Protein AF-A5HVY7-F1 (afdb_monomer_lite)

Foldseek 3Di:
DDDDWDFDDDPRDTPDTHYAEDPVPDPPHDPRRYDDPPDDDDDCPPHDDDQADAAADDQPADPVVLVVSVVVRHQEYHFEYQHNDPCSVAGRAQFDLVSLLVVVVVCPPHNGHYAREHALQDLDLPRVLRNVVSRHQEHEAAVVSPQAPSSVVSSVVNCVVSVHYYHYDHNPVCPRHD

Organism: Paracoccidioides brasiliensis (NCBI:txid121759)

Secondary structure (DSSP, 8-state):
-----EEEEETTEEEEEE--B-TTTSTT--TT-B--TT------TT----PPEEEEEEE---TTHHHHHHHTTEEEEEEE-SSS-HHHHH-S---SHHHHHHHHHHHTTSSSEEEEEEE---SSHHHHHHHHHHT-SEEEEEGGG---HHHHHHHHHHHHHHT-EEEEE--TT-SS--

pLDDT: mean 98.32, std 1.27, range [85.25, 98.88]

Radius of gyration: 21.59 Å; chains: 1; bounding box: 50×30×62 Å

Sequence (178 aa):
GIYKADIGIKGGYIVAIGKAGNPDIMDGVHPKMVVGACTDVISGEGKIVTAGGIDTHVHFICPQQVNESLASGITTMFGGGTGPSTGTNATTCTPAPNQIKQMIQACDHFPMNFGITGKGNDSGPKGLREQCRAGAAGLKLHEDWGCTPATIDTCLDVCDEYDVQCLIHTDTLNESGF

InterPro domains:
  IPR006680 Amidohydrolase-related [PF01979] (48-176)
  IPR011059 Metal-dependent hydrolase, composite domain superfamily [SSF51338] (1-51)
  IPR011612 Urease alpha-subunit, N-terminal domain [PF00449] (1-42)
  IPR017951 Urease alpha subunit, C-terminal [PS51368] (52-178)
  IPR029754 Urease nickel binding site [PS01120] (50-63)
  IPR032466 Metal-dependent hydrolase [SSF51556] (52-178)
  IPR050069 Urease subunit [PTHR33569] (1-178)

Structure (mmCIF, N/CA/C/O backbone):
data_AF-A5HVY7-F1
#
_entry.id   AF-A5HVY7-F1
#
loop_
_atom_site.group_PDB
_atom_site.id
_atom_site.type_symbol
_atom_site.label_atom_id
_atom_site.label_alt_id
_atom_site.label_comp_id
_atom_site.label_asym_id
_atom_site.label_entity_id
_atom_site.label_seq_id
_atom_site.pdbx_PDB_ins_code
_atom_site.Cartn_x
_atom_site.Cartn_y
_atom_site.Cartn_z
_atom_site.occupancy
_atom_site.B_iso_or_equiv
_atom_site.auth_seq_id
_atom_site.auth_comp_id
_atom_site.auth_asym_id
_atom_site.auth_atom_id
_atom_site.pdbx_PDB_model_num
ATOM 1 N N . GLY A 1 1 ? -19.318 6.403 3.062 1.00 90.50 1 GLY A N 1
ATOM 2 C CA . GLY A 1 1 ? -20.410 7.263 3.568 1.00 90.50 1 GLY A CA 1
ATOM 3 C C . GLY A 1 1 ? -19.882 8.184 4.652 1.00 90.50 1 GLY A C 1
ATOM 4 O O . GLY A 1 1 ? -18.779 7.945 5.121 1.00 90.50 1 GLY A O 1
ATOM 5 N N . ILE A 1 2 ? -20.653 9.199 5.046 1.00 98.44 2 ILE A N 1
ATOM 6 C CA . ILE A 1 2 ? -20.338 10.124 6.151 1.00 98.44 2 ILE A CA 1
ATOM 7 C C . ILE A 1 2 ? -21.379 9.882 7.245 1.00 98.44 2 ILE A C 1
ATOM 9 O O . ILE A 1 2 ? -22.568 10.076 7.006 1.00 98.44 2 ILE A O 1
ATOM 13 N N . TYR A 1 3 ? -20.954 9.388 8.404 1.00 98.44 3 TYR A N 1
ATOM 14 C CA . TYR A 1 3 ? -21.852 8.993 9.491 1.00 98.44 3 TYR A CA 1
ATOM 15 C C . TYR A 1 3 ? -21.130 9.026 10.842 1.00 98.44 3 TYR A C 1
ATOM 17 O O . TYR A 1 3 ? -19.920 9.234 10.907 1.00 98.44 3 TYR A O 1
ATOM 25 N N . LYS A 1 4 ? -21.887 8.828 11.925 1.00 98.62 4 LYS A N 1
ATOM 26 C CA . LYS A 1 4 ? -21.381 8.771 13.300 1.00 98.62 4 LYS A CA 1
ATOM 27 C C . LYS A 1 4 ? -21.453 7.338 13.819 1.00 98.62 4 LYS A C 1
ATOM 29 O O . LYS A 1 4 ? -22.500 6.708 13.705 1.00 98.62 4 LYS A O 1
ATOM 34 N N . ALA A 1 5 ? -20.361 6.855 14.398 1.00 98.69 5 ALA A N 1
ATOM 35 C CA . ALA A 1 5 ? -20.270 5.549 15.038 1.00 98.69 5 ALA A CA 1
ATOM 36 C C . ALA A 1 5 ? -19.053 5.495 15.972 1.00 98.69 5 ALA A C 1
ATOM 38 O O . ALA A 1 5 ? -18.160 6.339 15.879 1.00 98.69 5 ALA A O 1
ATOM 39 N N . ASP A 1 6 ? -19.015 4.472 16.816 1.00 98.81 6 ASP A N 1
ATOM 40 C CA . ASP A 1 6 ? -17.810 3.996 17.488 1.00 98.81 6 ASP A CA 1
ATOM 41 C C . ASP A 1 6 ? -17.027 3.062 16.548 1.00 98.81 6 ASP A C 1
ATOM 43 O O . ASP A 1 6 ? -17.604 2.447 15.642 1.00 98.81 6 ASP A O 1
ATOM 47 N N . ILE A 1 7 ? -15.720 2.906 16.782 1.00 98.81 7 ILE A N 1
ATOM 48 C CA . ILE A 1 7 ? -14.838 2.018 16.006 1.00 98.81 7 ILE A CA 1
ATOM 49 C C . ILE A 1 7 ? -14.126 1.067 16.970 1.00 98.81 7 ILE A C 1
ATOM 51 O O . ILE A 1 7 ? -13.395 1.501 17.856 1.00 98.81 7 ILE A O 1
ATOM 55 N N . GLY A 1 8 ? -14.341 -0.238 16.803 1.00 98.62 8 GLY A N 1
ATOM 56 C CA . GLY A 1 8 ? -13.676 -1.270 17.597 1.00 98.62 8 GLY A CA 1
ATOM 57 C C . GLY A 1 8 ? -12.401 -1.756 16.916 1.00 98.62 8 GLY A C 1
ATOM 58 O O . GLY A 1 8 ? -12.456 -2.195 15.765 1.00 98.62 8 GLY A O 1
ATOM 59 N N . ILE A 1 9 ? -11.276 -1.740 17.634 1.00 98.75 9 ILE A N 1
ATOM 60 C CA . ILE A 1 9 ? -9.984 -2.258 17.162 1.00 98.75 9 ILE A CA 1
ATOM 61 C C . ILE A 1 9 ? -9.561 -3.443 18.034 1.00 98.75 9 ILE A C 1
ATOM 63 O O . ILE A 1 9 ? -9.591 -3.364 19.261 1.00 98.75 9 ILE A O 1
ATOM 67 N N . LYS A 1 10 ? -9.161 -4.555 17.410 1.00 98.56 10 LYS A N 1
ATOM 68 C CA . LYS A 1 10 ? -8.622 -5.731 18.108 1.00 98.56 10 LYS A CA 1
ATOM 69 C C . LYS A 1 10 ? -7.598 -6.441 17.230 1.00 98.56 10 LYS A C 1
ATOM 71 O O . LYS A 1 10 ? -7.827 -6.634 16.042 1.00 98.56 10 LYS A O 1
ATOM 76 N N . GLY A 1 11 ? -6.463 -6.825 17.817 1.00 97.50 11 GLY A N 1
ATOM 77 C CA . GLY A 1 11 ? -5.379 -7.494 17.086 1.00 97.50 11 GLY A CA 1
ATOM 78 C C . GLY A 1 11 ? -4.771 -6.650 15.959 1.00 97.50 11 GLY A C 1
ATOM 79 O O . GLY A 1 11 ? -4.281 -7.217 14.994 1.00 97.50 11 GLY A O 1
ATOM 80 N N . GLY A 1 12 ? -4.854 -5.317 16.051 1.00 97.25 12 GLY A N 1
ATOM 81 C CA . GLY A 1 12 ? -4.377 -4.392 15.014 1.00 97.25 12 GLY A CA 1
ATOM 82 C C . GLY A 1 12 ? -5.374 -4.100 13.886 1.00 97.25 12 GLY A C 1
ATOM 83 O O . GLY A 1 12 ? -5.062 -3.302 13.010 1.00 97.25 12 GLY A O 1
ATOM 84 N N . TYR A 1 13 ? -6.578 -4.683 13.909 1.00 98.56 13 TYR A N 1
ATOM 85 C CA . TYR A 1 13 ? -7.579 -4.521 12.848 1.00 98.56 13 TYR A CA 1
ATOM 86 C C . TYR A 1 13 ? -8.868 -3.876 13.352 1.00 98.56 13 TYR A C 1
ATOM 88 O O . TYR A 1 13 ? -9.264 -4.063 14.506 1.00 98.56 13 TYR A O 1
ATOM 96 N N . ILE A 1 14 ? -9.564 -3.176 12.455 1.00 98.62 14 ILE A N 1
ATOM 97 C CA . ILE A 1 14 ? -10.944 -2.727 12.670 1.00 98.62 14 ILE A CA 1
ATOM 98 C C . ILE A 1 14 ? -11.851 -3.962 12.651 1.00 98.62 14 ILE A C 1
ATOM 100 O O . ILE A 1 14 ? -11.975 -4.631 11.628 1.00 98.62 14 ILE A O 1
ATOM 104 N N . VAL A 1 15 ? -12.493 -4.274 13.777 1.00 98.56 15 VAL A N 1
ATOM 105 C CA . VAL A 1 15 ? -13.333 -5.480 13.915 1.00 98.56 15 VAL A CA 1
ATOM 106 C C . VAL A 1 15 ? -14.829 -5.210 13.818 1.00 98.56 15 VAL A C 1
ATOM 108 O O . VAL A 1 15 ? -15.597 -6.141 13.563 1.00 98.56 15 VAL A O 1
ATOM 111 N N . ALA A 1 16 ? -15.246 -3.966 14.051 1.00 98.56 16 ALA A N 1
ATOM 112 C CA . ALA A 1 16 ? -16.624 -3.513 13.915 1.00 98.56 16 ALA A CA 1
ATOM 113 C C . ALA A 1 16 ? -16.703 -1.979 13.944 1.00 98.56 16 ALA A C 1
ATOM 115 O O . ALA A 1 16 ? -15.871 -1.313 14.565 1.00 98.56 16 ALA A O 1
ATOM 116 N N . ILE A 1 17 ? -17.734 -1.442 13.295 1.00 98.69 17 ILE A N 1
ATOM 117 C CA . ILE A 1 17 ? -18.112 -0.028 13.338 1.00 98.69 17 ILE A CA 1
ATOM 118 C C . ILE A 1 17 ? -19.598 0.016 13.691 1.00 98.69 17 ILE A C 1
ATOM 120 O O . ILE A 1 17 ? -20.402 -0.655 13.043 1.00 98.69 17 ILE A O 1
ATOM 124 N N . GLY A 1 18 ? -19.968 0.752 14.734 1.00 98.50 18 GLY A N 1
ATOM 125 C CA . GLY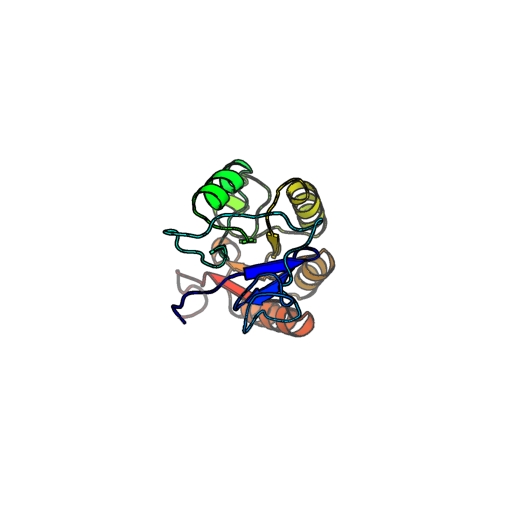 A 1 18 ? -21.335 0.732 15.252 1.00 98.50 18 GLY A CA 1
ATOM 126 C C . GLY A 1 18 ? -21.445 1.370 16.628 1.00 98.50 18 GLY A C 1
ATOM 127 O O . GLY A 1 18 ? -21.014 2.503 16.809 1.00 98.50 18 GLY A O 1
ATOM 128 N N . LYS A 1 19 ? -22.031 0.645 17.585 1.00 98.75 19 LYS A N 1
ATOM 129 C CA . LYS A 1 19 ? -22.176 1.076 18.980 1.00 98.75 19 LYS A CA 1
ATOM 130 C C . LYS A 1 19 ? -21.360 0.170 19.902 1.00 98.75 19 LYS A C 1
ATOM 132 O O . LYS A 1 19 ? -21.624 -1.033 19.974 1.00 98.75 19 LYS A O 1
ATOM 137 N N . ALA A 1 20 ? -20.398 0.747 20.611 1.00 98.81 20 ALA A N 1
ATOM 138 C CA . ALA A 1 20 ? -19.650 0.089 21.675 1.00 98.81 20 ALA A CA 1
ATOM 139 C C . ALA A 1 20 ? -20.382 0.201 23.026 1.00 98.81 20 ALA A C 1
ATOM 141 O O . ALA A 1 20 ? -21.366 0.934 23.170 1.00 98.81 20 ALA A O 1
ATOM 142 N N . GLY A 1 21 ? -19.916 -0.541 24.032 1.00 98.62 21 GLY A N 1
ATOM 143 C CA . GLY A 1 21 ? -20.355 -0.369 25.420 1.00 98.62 21 GLY A CA 1
ATOM 144 C C . GLY A 1 21 ? -20.424 -1.668 26.215 1.00 98.62 21 GLY A C 1
ATOM 145 O O . GLY A 1 21 ? -19.747 -2.639 25.883 1.00 98.62 21 GLY A O 1
ATOM 146 N N . ASN A 1 22 ? -21.248 -1.678 27.265 1.00 98.69 22 ASN A N 1
ATOM 147 C CA . ASN A 1 22 ? -21.549 -2.877 28.045 1.00 98.69 22 ASN A CA 1
ATOM 148 C C . ASN A 1 22 ? -22.968 -3.384 27.712 1.00 98.69 22 ASN A C 1
ATOM 150 O O . ASN A 1 22 ? -23.929 -2.685 28.046 1.00 98.69 22 ASN A O 1
ATOM 154 N N . PRO A 1 23 ? -23.124 -4.571 27.095 1.00 98.50 23 PRO A N 1
ATOM 155 C CA . PRO A 1 23 ? -24.439 -5.117 26.765 1.00 98.50 23 PRO A CA 1
ATOM 156 C C . PRO A 1 23 ? -25.310 -5.443 27.990 1.00 98.50 23 PRO A C 1
ATOM 158 O O . PRO A 1 23 ? -26.520 -5.551 27.830 1.00 98.50 23 PRO A O 1
ATOM 161 N N . ASP A 1 24 ? -24.747 -5.553 29.200 1.00 98.56 24 ASP A N 1
ATOM 162 C CA . ASP A 1 24 ? -25.522 -5.857 30.415 1.00 98.56 24 ASP A CA 1
ATOM 163 C C . ASP A 1 24 ? -26.497 -4.733 30.801 1.00 98.56 24 ASP A C 1
ATOM 165 O O . ASP A 1 24 ? -27.502 -4.977 31.466 1.00 98.56 24 ASP A O 1
ATOM 169 N N . ILE A 1 25 ? -26.178 -3.490 30.423 1.00 98.56 25 ILE A N 1
ATOM 170 C CA . ILE A 1 25 ? -26.929 -2.291 30.832 1.00 98.56 25 ILE A CA 1
ATOM 171 C C . ILE A 1 25 ? -27.182 -1.297 29.690 1.00 98.56 25 ILE A C 1
ATOM 173 O O . ILE A 1 25 ? -27.779 -0.247 29.919 1.00 98.56 25 ILE A O 1
ATOM 177 N N . MET A 1 26 ? -26.697 -1.570 28.475 1.00 98.75 26 MET A N 1
ATOM 178 C CA . MET A 1 26 ? -26.856 -0.684 27.321 1.00 98.75 26 MET A CA 1
ATOM 179 C C . MET A 1 26 ? -27.471 -1.424 26.138 1.00 98.75 26 MET A C 1
ATOM 181 O O . MET A 1 26 ? -26.921 -2.413 25.657 1.00 98.75 26 MET A O 1
ATOM 185 N N . ASP A 1 27 ? -28.528 -0.854 25.568 1.00 98.56 27 ASP A N 1
ATOM 186 C CA . ASP A 1 27 ? -29.145 -1.392 24.358 1.00 98.56 27 ASP A CA 1
ATOM 187 C C . ASP A 1 27 ? -28.222 -1.283 23.134 1.00 98.56 27 ASP A C 1
ATOM 189 O O . ASP A 1 27 ? -27.406 -0.359 23.010 1.00 98.56 27 ASP A O 1
ATOM 193 N N . GLY A 1 28 ? -28.366 -2.225 22.197 1.00 98.31 28 GLY A N 1
ATOM 194 C CA . GLY A 1 28 ? -27.787 -2.145 20.850 1.00 98.31 28 GLY A CA 1
ATOM 195 C C . GLY A 1 28 ? -26.257 -2.207 20.762 1.00 98.31 28 GLY A C 1
ATOM 196 O O . GLY A 1 28 ? -25.704 -1.806 19.740 1.00 98.31 28 GLY A O 1
ATOM 197 N N . VAL A 1 29 ? -25.555 -2.666 21.803 1.00 98.75 29 VAL A N 1
ATOM 198 C CA . VAL A 1 29 ? -24.093 -2.849 21.755 1.00 98.75 29 VAL A CA 1
ATOM 199 C C . VAL A 1 29 ? -23.737 -3.948 20.752 1.00 98.75 29 VAL A C 1
ATOM 201 O O . VAL A 1 29 ? -24.247 -5.066 20.831 1.00 98.75 29 VAL A O 1
ATOM 204 N N . HIS A 1 30 ? -22.842 -3.651 19.806 1.00 98.56 30 HIS A N 1
ATOM 205 C CA . HIS A 1 30 ? -22.399 -4.639 18.827 1.00 98.56 30 HIS A CA 1
ATOM 206 C C . HIS A 1 30 ? -21.603 -5.761 19.532 1.00 98.56 30 HIS A C 1
ATOM 208 O O . HIS A 1 30 ? -20.691 -5.451 20.302 1.00 98.56 30 HIS A O 1
ATOM 214 N N . PRO A 1 31 ? -21.840 -7.060 19.242 1.00 97.75 31 PRO A N 1
ATOM 215 C CA . PRO A 1 31 ? -21.212 -8.173 19.974 1.00 97.75 31 PRO A CA 1
ATOM 216 C C . PRO A 1 31 ? -19.675 -8.178 19.966 1.00 97.75 31 PRO A C 1
ATOM 218 O O . PRO A 1 31 ? -19.041 -8.719 20.867 1.00 97.75 31 PRO A O 1
ATOM 221 N N . LYS A 1 32 ? -19.057 -7.566 18.947 1.00 98.19 32 LYS A N 1
ATOM 222 C CA . LYS A 1 32 ? -17.592 -7.402 18.832 1.00 98.19 32 LYS A CA 1
ATOM 223 C C . LYS A 1 32 ? -17.048 -6.088 19.418 1.00 98.19 32 LYS A C 1
ATOM 225 O O . LYS A 1 32 ? -15.871 -5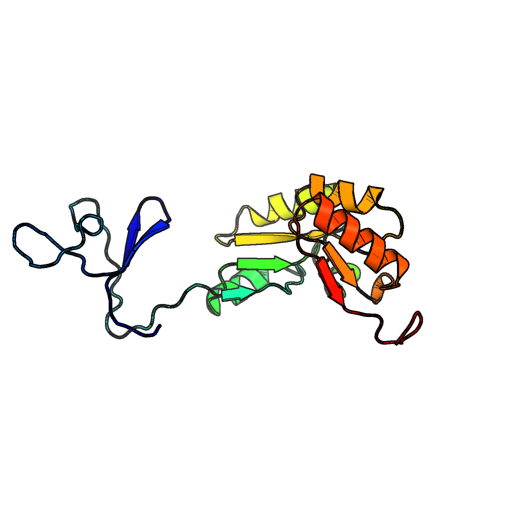.803 19.235 1.00 98.19 32 LYS A O 1
ATOM 230 N N . MET A 1 33 ? -17.886 -5.276 20.064 1.00 98.50 33 MET A N 1
ATOM 231 C CA . MET A 1 33 ? -17.548 -3.934 20.569 1.00 98.50 33 MET A CA 1
ATOM 232 C C . MET A 1 33 ? -17.845 -3.784 22.068 1.00 98.50 33 MET A C 1
ATOM 234 O O . MET A 1 33 ? -18.164 -2.694 22.544 1.00 98.50 33 MET A O 1
ATOM 238 N N . VAL A 1 34 ? -17.744 -4.888 22.813 1.00 98.62 34 VAL A N 1
ATOM 239 C CA . VAL A 1 34 ? -17.826 -4.855 24.275 1.00 98.62 34 VAL A CA 1
ATOM 240 C C . VAL A 1 34 ? -16.581 -4.169 24.832 1.00 98.62 34 VAL A C 1
ATOM 242 O O . VAL A 1 34 ? -15.459 -4.584 24.535 1.00 98.62 34 VAL A O 1
ATOM 245 N N . VAL A 1 35 ? -16.787 -3.133 25.642 1.00 98.62 35 VAL A N 1
ATOM 246 C CA . VAL A 1 35 ? -15.713 -2.444 26.368 1.00 98.62 35 VAL A CA 1
ATOM 247 C C . VAL A 1 35 ? -15.501 -3.168 27.693 1.00 98.62 35 VAL A C 1
ATOM 249 O O . VAL A 1 35 ? -16.405 -3.219 28.524 1.00 98.62 35 VAL A O 1
ATOM 252 N N . GLY A 1 36 ? -14.320 -3.755 27.876 1.00 98.06 36 GLY A N 1
ATOM 253 C CA . GLY A 1 36 ? -13.960 -4.504 29.079 1.00 98.06 36 GLY A CA 1
ATOM 254 C C . GLY A 1 36 ? -12.681 -3.985 29.731 1.00 98.06 36 GLY A C 1
ATOM 255 O O . GLY A 1 36 ? -12.116 -2.978 29.317 1.00 98.06 36 GLY A O 1
ATOM 256 N N . ALA A 1 37 ? -12.178 -4.718 30.726 1.00 98.12 37 ALA A N 1
ATOM 257 C CA . ALA A 1 37 ? -10.967 -4.341 31.463 1.00 98.12 37 ALA A CA 1
ATOM 258 C C . ALA A 1 37 ? -9.690 -4.271 30.595 1.00 98.12 37 ALA A C 1
ATOM 260 O O . ALA A 1 37 ? -8.713 -3.649 30.995 1.00 98.12 37 ALA A O 1
ATOM 261 N N . CYS A 1 38 ? -9.688 -4.904 29.417 1.00 97.88 38 CYS A N 1
ATOM 262 C CA . CYS A 1 38 ? -8.567 -4.901 28.470 1.00 97.88 38 CYS A CA 1
ATOM 263 C C . CYS A 1 38 ? -8.779 -3.938 27.286 1.00 97.88 38 CYS A C 1
ATOM 265 O O . CYS A 1 38 ? -8.148 -4.110 26.243 1.00 97.88 38 CYS A O 1
ATOM 267 N N . THR A 1 39 ? -9.705 -2.986 27.399 1.00 98.62 39 THR A N 1
ATOM 268 C CA . THR A 1 39 ? -10.020 -2.022 26.341 1.00 98.62 39 THR A CA 1
ATOM 269 C C . THR A 1 39 ? -9.448 -0.656 26.698 1.00 98.62 39 THR A C 1
ATOM 271 O O . THR A 1 39 ? -9.826 -0.081 27.714 1.00 98.62 39 THR A O 1
ATOM 274 N N . ASP A 1 40 ? -8.561 -0.136 25.851 1.00 98.38 40 ASP A N 1
ATOM 275 C CA . ASP A 1 40 ? -8.141 1.268 25.898 1.00 98.38 40 ASP A CA 1
ATOM 276 C C . ASP A 1 40 ? -9.122 2.158 25.110 1.00 98.38 40 ASP A C 1
ATOM 278 O O . ASP A 1 40 ? -9.917 1.656 24.307 1.00 98.38 40 ASP A O 1
ATOM 282 N N . VAL A 1 41 ? -9.099 3.474 25.343 1.00 98.31 41 VAL A N 1
ATOM 283 C CA . VAL A 1 41 ? -10.093 4.420 24.811 1.00 98.31 41 VAL A CA 1
ATOM 284 C C . VAL A 1 41 ? -9.430 5.650 24.190 1.00 98.31 41 VAL A C 1
ATOM 286 O O . VAL A 1 41 ? -8.707 6.391 24.847 1.00 98.31 41 VAL A O 1
ATOM 289 N N . ILE A 1 42 ? -9.773 5.925 22.928 1.00 98.50 42 ILE A N 1
ATOM 290 C CA . ILE A 1 42 ? -9.459 7.181 22.235 1.00 98.50 42 ILE A CA 1
ATOM 291 C C . ILE A 1 42 ? -10.763 7.961 22.033 1.00 98.50 42 ILE A C 1
ATOM 293 O O . ILE A 1 42 ? -11.706 7.447 21.429 1.00 98.50 42 ILE A O 1
ATOM 297 N N . SER A 1 43 ? -10.826 9.210 22.509 1.00 98.25 43 SER A N 1
ATOM 298 C CA . SER A 1 43 ? -12.012 10.056 22.314 1.00 98.25 43 SER A CA 1
ATOM 299 C C . SER A 1 43 ? -12.060 10.636 20.896 1.00 98.25 43 SER A C 1
ATOM 301 O O . SER A 1 43 ? -11.277 11.516 20.536 1.00 98.25 43 SER A O 1
ATOM 303 N N . GLY A 1 44 ? -13.008 10.150 20.091 1.00 97.75 44 GLY A N 1
ATOM 304 C CA . GLY A 1 44 ? -13.311 10.676 18.754 1.00 97.75 44 GLY A CA 1
ATOM 305 C C . GLY A 1 44 ? -14.357 11.798 18.740 1.00 97.75 44 GLY A C 1
ATOM 306 O O . GLY A 1 44 ? -14.750 12.263 17.669 1.00 97.75 44 GLY A O 1
ATOM 307 N N . GLU A 1 45 ? -14.865 12.233 19.897 1.00 98.00 45 GLU A N 1
ATOM 308 C CA . GLU A 1 45 ? -15.921 13.244 19.948 1.00 98.00 45 GLU A CA 1
ATOM 309 C C . GLU A 1 45 ? -15.434 14.615 19.444 1.00 98.00 45 GLU A C 1
ATOM 311 O O . GLU A 1 45 ? -14.329 15.082 19.743 1.00 98.00 45 GLU A O 1
ATOM 316 N N . GLY A 1 46 ? -16.250 15.253 18.601 1.00 98.25 46 GLY A N 1
ATOM 317 C CA . GLY A 1 46 ? -15.877 16.504 17.938 1.00 98.25 46 GLY A CA 1
ATOM 318 C C . GLY A 1 46 ? -14.675 16.384 16.989 1.00 98.25 46 GLY A C 1
ATOM 319 O O . GLY A 1 46 ? -14.109 17.409 16.616 1.00 98.25 46 GLY A O 1
ATOM 320 N N . LYS A 1 47 ? -14.255 15.166 16.621 1.00 98.56 47 LYS A N 1
ATOM 321 C CA . LYS A 1 47 ? -13.215 14.899 15.619 1.00 98.56 47 LYS A CA 1
ATOM 322 C C . LYS A 1 47 ? -13.819 14.217 14.397 1.00 98.56 47 LYS A C 1
ATOM 324 O O . LYS A 1 47 ? -14.875 13.591 14.469 1.00 98.56 47 LYS A O 1
ATOM 329 N N . ILE A 1 48 ? -13.120 14.338 13.275 1.00 98.69 48 ILE A N 1
ATOM 330 C CA . ILE A 1 48 ? -13.384 13.559 12.066 1.00 98.69 48 ILE A CA 1
ATOM 331 C C . ILE A 1 48 ? -12.331 12.459 12.017 1.00 98.69 48 ILE A C 1
ATOM 333 O O . ILE A 1 48 ? -11.144 12.736 12.171 1.00 98.69 48 ILE A O 1
ATOM 337 N N . VAL A 1 49 ? -12.773 11.221 11.809 1.00 98.56 49 VAL A N 1
ATOM 338 C CA . VAL A 1 49 ? -11.890 10.073 11.596 1.00 98.56 49 VAL A CA 1
ATOM 339 C C . VAL A 1 49 ? -11.992 9.672 10.132 1.00 98.56 49 VAL A C 1
ATOM 341 O O . VAL A 1 49 ? -13.090 9.443 9.623 1.00 98.56 49 VAL A O 1
ATOM 344 N N . THR A 1 50 ? -10.851 9.589 9.458 1.00 98.81 50 THR A N 1
ATOM 345 C CA . THR A 1 50 ? -10.726 9.072 8.093 1.00 98.81 50 THR A CA 1
ATOM 346 C C . THR A 1 50 ? -9.824 7.844 8.096 1.00 98.81 50 THR A C 1
ATOM 348 O O . THR A 1 50 ? -9.127 7.573 9.074 1.00 98.81 50 THR A O 1
ATOM 351 N N . ALA A 1 51 ? -9.807 7.105 6.988 1.00 98.69 51 ALA A N 1
ATOM 352 C CA . ALA A 1 51 ? -8.677 6.223 6.725 1.00 98.69 51 ALA A CA 1
ATOM 353 C C . ALA A 1 51 ? -7.391 7.058 6.595 1.00 98.69 51 ALA A C 1
ATOM 355 O O . ALA A 1 51 ? -7.451 8.252 6.279 1.00 98.69 51 ALA A O 1
ATOM 356 N N . GLY A 1 52 ? -6.242 6.426 6.825 1.00 98.69 52 GLY A N 1
ATOM 357 C CA . GLY A 1 52 ? -4.963 7.037 6.496 1.00 98.69 52 GLY A CA 1
ATOM 358 C C . GLY A 1 52 ? -4.796 7.169 4.982 1.00 98.69 52 GLY A C 1
ATOM 359 O O . GLY A 1 52 ? -5.269 6.324 4.219 1.00 98.69 52 GLY A O 1
ATOM 360 N N . GLY A 1 53 ? -4.120 8.228 4.547 1.00 98.81 53 GLY A N 1
ATOM 361 C CA . GLY A 1 53 ? -3.780 8.436 3.144 1.00 98.81 53 GLY A CA 1
ATOM 362 C C . GLY A 1 53 ? -2.876 7.323 2.613 1.00 98.81 53 GLY A C 1
ATOM 363 O O . GLY A 1 53 ? -2.025 6.797 3.342 1.00 98.81 53 GLY A O 1
ATOM 364 N N . ILE A 1 54 ? -3.073 6.985 1.339 1.00 98.81 54 ILE A N 1
ATOM 365 C CA . ILE A 1 54 ? -2.239 6.055 0.577 1.00 98.81 54 ILE A CA 1
ATOM 366 C C . ILE A 1 54 ? -1.621 6.857 -0.566 1.00 98.81 54 ILE A C 1
ATOM 368 O O . ILE A 1 54 ? -2.309 7.182 -1.533 1.00 98.81 54 ILE A O 1
ATOM 372 N N . ASP A 1 55 ? -0.342 7.198 -0.435 1.00 98.81 55 ASP A N 1
ATOM 373 C CA . ASP A 1 55 ? 0.416 7.840 -1.505 1.00 98.81 55 ASP A CA 1
ATOM 374 C C . 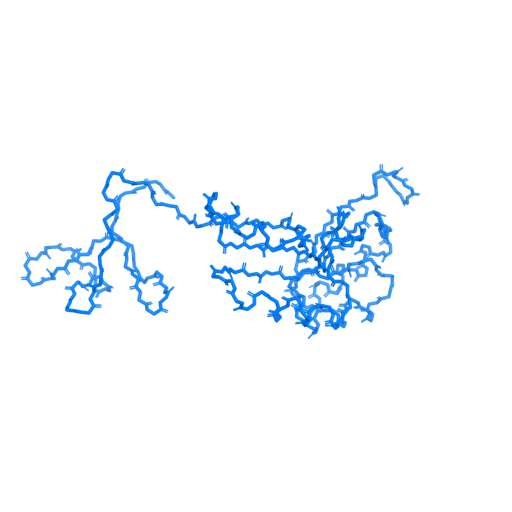ASP A 1 55 ? 1.069 6.757 -2.364 1.00 98.81 55 ASP A C 1
ATOM 376 O O . ASP A 1 55 ? 1.768 5.888 -1.847 1.00 98.81 55 ASP A O 1
ATOM 380 N N . THR A 1 56 ? 0.801 6.781 -3.667 1.00 98.69 56 THR A N 1
ATOM 381 C CA . THR A 1 56 ? 1.245 5.755 -4.623 1.00 98.69 56 THR A CA 1
ATOM 382 C C . THR A 1 56 ? 2.295 6.250 -5.612 1.00 98.69 56 THR A C 1
ATOM 384 O O . THR A 1 56 ? 2.681 5.506 -6.513 1.00 98.69 56 THR A O 1
ATOM 387 N N . HIS A 1 57 ? 2.786 7.483 -5.446 1.00 98.81 57 HIS A N 1
ATOM 388 C CA . HIS A 1 57 ? 3.817 8.068 -6.303 1.00 98.81 57 HIS A CA 1
ATOM 389 C C . HIS A 1 57 ? 4.975 8.631 -5.475 1.00 98.81 57 HIS A C 1
ATOM 391 O O . HIS A 1 57 ? 5.373 9.787 -5.606 1.00 98.81 57 HIS A O 1
ATOM 397 N N . VAL A 1 58 ? 5.550 7.790 -4.619 1.00 98.81 58 VAL A N 1
ATOM 398 C CA . VAL A 1 58 ? 6.619 8.206 -3.712 1.00 98.81 58 VAL A CA 1
ATOM 399 C C . VAL A 1 58 ? 7.997 7.975 -4.328 1.00 98.81 58 VAL A C 1
ATOM 401 O O . VAL A 1 58 ? 8.358 6.864 -4.715 1.00 98.81 58 VAL A O 1
ATOM 404 N N . HIS A 1 59 ? 8.827 9.011 -4.347 1.00 98.88 59 HIS A N 1
ATOM 405 C CA . HIS A 1 59 ? 10.260 8.853 -4.587 1.00 98.88 59 HIS A CA 1
ATOM 406 C C . HIS A 1 59 ? 10.959 8.670 -3.239 1.00 98.88 59 HIS A C 1
ATOM 408 O O . HIS A 1 59 ? 10.902 9.559 -2.392 1.00 98.88 59 HIS A O 1
ATOM 414 N N . PHE A 1 60 ? 11.624 7.537 -2.998 1.00 98.62 60 PHE A N 1
ATOM 415 C CA . PHE A 1 60 ? 12.360 7.297 -1.744 1.00 98.62 60 PHE A CA 1
ATOM 416 C C . PHE A 1 60 ? 13.728 7.997 -1.742 1.00 98.62 60 PHE A C 1
ATOM 418 O O . PHE A 1 60 ? 14.777 7.351 -1.750 1.00 98.62 60 PHE A O 1
ATOM 425 N N . ILE A 1 61 ? 13.699 9.335 -1.757 1.00 98.81 61 ILE A N 1
ATOM 426 C CA . ILE A 1 61 ? 14.876 10.213 -1.853 1.00 98.81 61 ILE A CA 1
ATOM 427 C C . ILE A 1 61 ? 15.576 10.337 -0.502 1.00 98.81 61 ILE A C 1
ATOM 429 O O . ILE A 1 61 ? 16.804 10.276 -0.427 1.00 98.81 61 ILE A O 1
ATOM 433 N N . CYS A 1 62 ? 14.815 10.527 0.576 1.00 98.50 62 CYS A N 1
ATOM 434 C CA . CYS A 1 62 ? 15.370 10.696 1.913 1.00 98.50 62 CYS A CA 1
ATOM 435 C C . CYS A 1 62 ? 14.409 10.170 2.995 1.00 98.50 62 CYS A C 1
ATOM 437 O O . CYS A 1 62 ? 13.198 10.177 2.795 1.00 98.50 62 CYS A O 1
ATOM 439 N N . PRO A 1 63 ? 14.906 9.707 4.155 1.00 98.19 63 PRO A N 1
ATOM 440 C CA . PRO A 1 63 ? 14.049 9.176 5.220 1.00 98.19 63 PRO A CA 1
ATOM 441 C C . PRO A 1 63 ? 13.169 10.240 5.897 1.00 98.19 63 PRO A C 1
ATOM 443 O O . PRO A 1 63 ? 12.138 9.905 6.473 1.00 98.19 63 PRO A O 1
ATOM 446 N N . GLN A 1 64 ? 13.535 11.524 5.827 1.00 98.38 64 GLN A N 1
ATOM 447 C CA . GLN A 1 64 ? 12.801 12.620 6.470 1.00 98.38 64 GLN A CA 1
ATOM 448 C C . GLN A 1 64 ? 11.356 12.733 5.966 1.00 98.38 64 GLN A C 1
ATOM 450 O O . GLN A 1 64 ? 10.467 13.081 6.742 1.00 98.38 64 GLN A O 1
ATOM 455 N N . GLN A 1 65 ? 11.106 12.372 4.704 1.00 98.00 65 GLN A N 1
ATOM 456 C CA . GLN A 1 65 ? 9.777 12.433 4.092 1.00 98.00 65 GLN A CA 1
ATOM 457 C C . GLN A 1 65 ? 8.739 11.530 4.780 1.00 98.00 65 GLN A C 1
ATOM 459 O O . GLN A 1 65 ? 7.540 11.772 4.649 1.00 98.00 65 GLN A O 1
ATOM 464 N N . VAL A 1 66 ? 9.176 10.513 5.536 1.00 98.38 66 VAL A N 1
ATOM 465 C CA . VAL A 1 66 ? 8.280 9.655 6.330 1.00 98.38 66 VAL A CA 1
ATOM 466 C C . VAL A 1 66 ? 7.562 10.476 7.402 1.00 98.38 66 VAL A C 1
ATOM 468 O O . VAL A 1 66 ? 6.352 10.345 7.567 1.00 98.38 66 VAL A O 1
ATOM 471 N N . ASN A 1 67 ? 8.278 11.371 8.088 1.00 98.25 67 ASN A N 1
ATOM 472 C CA . ASN A 1 67 ? 7.681 12.217 9.124 1.00 98.25 67 ASN A CA 1
ATOM 473 C C . ASN A 1 67 ? 6.687 13.220 8.529 1.00 98.25 67 ASN A C 1
ATOM 475 O O . ASN A 1 67 ? 5.612 13.411 9.090 1.00 98.25 67 ASN A O 1
ATOM 479 N N . GLU A 1 68 ? 7.012 13.808 7.376 1.00 98.50 68 GLU A N 1
ATOM 480 C CA . GLU A 1 68 ? 6.108 14.726 6.666 1.00 98.50 68 GLU A CA 1
ATOM 481 C C . GLU A 1 68 ? 4.840 14.011 6.170 1.00 98.50 68 GLU A C 1
ATOM 483 O O . GLU A 1 68 ? 3.726 14.533 6.263 1.00 98.50 68 GLU A O 1
ATOM 488 N N . SER A 1 69 ? 4.989 12.768 5.707 1.00 98.44 69 SER A N 1
ATOM 489 C CA . SER A 1 69 ? 3.862 11.924 5.293 1.00 98.44 69 SER A CA 1
ATOM 490 C C . SER A 1 69 ? 2.946 11.612 6.478 1.00 98.44 69 SER A C 1
ATOM 492 O O . SER A 1 69 ? 1.742 11.855 6.409 1.00 98.44 69 SER A O 1
ATOM 494 N N . LEU A 1 70 ? 3.506 11.178 7.610 1.00 98.00 70 LEU A N 1
ATOM 495 C CA . LEU A 1 70 ? 2.726 10.928 8.827 1.00 98.00 70 LEU A CA 1
ATOM 496 C C . LEU A 1 70 ? 2.012 12.185 9.329 1.00 98.00 70 LEU A C 1
ATOM 498 O O . LEU A 1 70 ? 0.825 12.128 9.652 1.00 98.00 70 LEU A O 1
ATOM 502 N N . ALA A 1 71 ? 2.707 13.325 9.366 1.00 98.44 71 ALA A 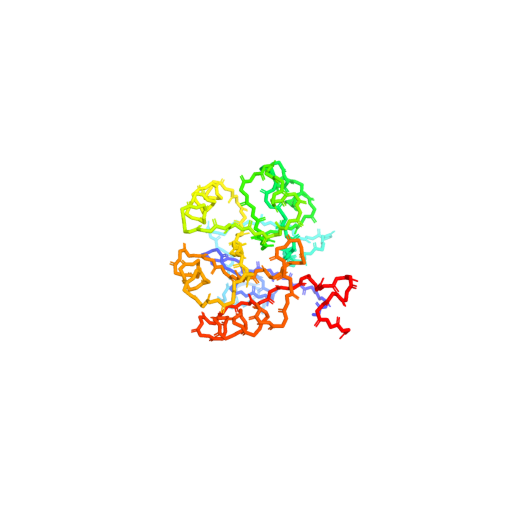N 1
ATOM 503 C CA . ALA A 1 71 ? 2.145 14.592 9.833 1.00 98.44 71 ALA A CA 1
ATOM 504 C C . ALA A 1 71 ? 0.978 15.085 8.960 1.00 98.44 71 ALA A C 1
ATOM 506 O O . ALA A 1 71 ? 0.074 15.754 9.462 1.00 98.44 71 ALA A O 1
ATOM 507 N N . SER A 1 72 ? 0.969 14.724 7.675 1.00 98.44 72 SER A N 1
ATOM 508 C CA . SER A 1 72 ? -0.114 15.034 6.732 1.00 98.44 72 SER A CA 1
ATOM 509 C C . SER A 1 72 ? -1.219 13.969 6.675 1.00 98.44 72 SER A C 1
ATOM 511 O O . SER A 1 72 ? -2.189 14.128 5.934 1.00 98.44 72 SER A O 1
ATOM 513 N N . GLY A 1 73 ? -1.125 12.910 7.485 1.00 98.50 73 GLY A N 1
ATOM 514 C CA . GLY A 1 73 ? -2.130 11.848 7.570 1.00 98.50 73 GLY A CA 1
ATOM 515 C C . GLY A 1 73 ? -1.947 10.710 6.562 1.00 98.50 73 GLY A C 1
ATOM 516 O O . GLY A 1 73 ? -2.839 9.868 6.439 1.00 98.50 73 GLY A O 1
ATOM 517 N N . ILE A 1 74 ? -0.816 10.646 5.853 1.00 98.81 74 ILE A N 1
ATOM 518 C CA . ILE A 1 74 ? -0.433 9.498 5.021 1.00 98.81 74 ILE A CA 1
ATOM 519 C C . ILE A 1 74 ? 0.104 8.389 5.929 1.00 98.81 74 ILE A C 1
ATOM 521 O O . ILE A 1 74 ? 0.912 8.622 6.822 1.00 98.81 74 ILE A O 1
ATOM 525 N N . THR A 1 75 ? -0.350 7.160 5.689 1.00 98.81 75 THR A N 1
ATOM 526 C CA . THR A 1 75 ? 0.044 5.969 6.473 1.00 98.81 75 THR A CA 1
ATOM 527 C C . THR A 1 75 ? 0.640 4.860 5.612 1.00 98.81 75 THR A C 1
ATOM 529 O O . THR A 1 75 ? 1.159 3.873 6.134 1.00 98.81 75 THR A O 1
ATOM 532 N N . THR A 1 76 ? 0.552 5.007 4.289 1.00 98.88 76 THR A N 1
ATOM 533 C CA . THR A 1 76 ? 1.050 4.042 3.312 1.00 98.88 76 THR A CA 1
ATOM 534 C C . THR A 1 76 ? 1.767 4.779 2.190 1.00 98.88 76 THR A C 1
ATOM 536 O O . THR A 1 76 ? 1.188 5.684 1.591 1.00 98.88 76 THR A O 1
ATOM 539 N N . MET A 1 77 ? 3.004 4.372 1.905 1.00 98.75 77 MET A N 1
ATOM 540 C CA . MET A 1 77 ? 3.821 4.889 0.808 1.00 98.75 77 MET A CA 1
ATOM 541 C C . MET A 1 77 ? 4.134 3.779 -0.195 1.00 98.75 77 MET A C 1
ATOM 543 O O . MET A 1 77 ? 4.828 2.818 0.132 1.00 98.75 77 MET A O 1
ATOM 547 N N . PHE A 1 78 ? 3.669 3.932 -1.428 1.00 98.56 78 PHE A N 1
ATOM 548 C CA . PHE A 1 78 ? 4.037 3.113 -2.577 1.00 98.56 78 PHE A CA 1
ATOM 549 C C . PHE A 1 78 ? 4.928 3.919 -3.516 1.00 98.56 78 PHE A C 1
ATOM 551 O O . PHE A 1 78 ? 4.604 5.050 -3.883 1.00 98.56 78 PHE A O 1
ATOM 558 N N . GLY A 1 79 ? 6.064 3.347 -3.898 1.00 98.62 79 GLY A N 1
ATOM 559 C CA . GLY A 1 79 ? 7.050 4.075 -4.676 1.00 98.62 79 GLY A CA 1
ATOM 560 C C . GLY A 1 79 ? 8.389 3.369 -4.785 1.00 98.62 79 GLY A C 1
ATOM 561 O O . GLY A 1 79 ? 8.523 2.207 -4.415 1.00 98.62 79 GLY A O 1
ATOM 562 N N . GLY A 1 80 ? 9.407 4.074 -5.268 1.00 98.75 80 GLY A N 1
ATOM 563 C CA . GLY A 1 80 ? 10.730 3.497 -5.491 1.00 98.75 80 GLY A CA 1
ATOM 564 C C . GLY A 1 80 ? 11.842 4.512 -5.281 1.00 98.75 80 GLY A C 1
ATOM 565 O O . GLY A 1 80 ? 11.626 5.723 -5.315 1.00 98.75 80 GLY A O 1
ATOM 566 N N . GLY A 1 81 ? 13.041 4.013 -5.019 1.00 98.69 81 GLY A N 1
ATOM 567 C CA . GLY A 1 81 ? 14.218 4.822 -4.766 1.00 98.69 81 GLY A CA 1
ATOM 568 C C . GLY A 1 81 ? 15.263 4.127 -3.907 1.00 98.69 81 GLY A C 1
ATOM 569 O O . GLY A 1 81 ? 14.989 3.120 -3.261 1.00 98.69 81 GLY A O 1
ATOM 570 N N . THR A 1 82 ? 16.470 4.684 -3.895 1.00 98.50 82 THR A N 1
ATOM 571 C CA . THR A 1 82 ? 17.615 4.178 -3.121 1.00 98.50 82 THR A CA 1
ATOM 572 C C . THR A 1 82 ? 18.342 5.305 -2.388 1.00 98.50 82 THR A C 1
ATOM 574 O O . THR A 1 82 ? 19.569 5.291 -2.275 1.00 98.50 82 THR A O 1
ATOM 577 N N . GLY A 1 83 ? 17.611 6.334 -1.958 1.00 98.44 83 GLY A N 1
ATOM 578 C CA . GLY A 1 83 ? 18.188 7.586 -1.479 1.00 98.44 83 GLY A CA 1
ATOM 579 C C . GLY A 1 83 ? 18.409 8.606 -2.608 1.00 98.44 83 GLY A C 1
ATOM 580 O O . GLY A 1 83 ? 17.833 8.463 -3.686 1.00 98.44 83 GLY A O 1
ATOM 581 N N . PRO A 1 84 ? 19.259 9.632 -2.415 1.00 98.44 84 PRO A N 1
ATOM 582 C CA . PRO A 1 84 ? 19.340 10.805 -3.293 1.00 98.44 84 PRO A CA 1
ATOM 583 C C . PRO A 1 84 ? 20.176 10.561 -4.563 1.00 98.44 84 PRO A C 1
ATOM 585 O O . PRO A 1 84 ? 21.013 11.379 -4.947 1.00 98.44 84 PRO A O 1
ATOM 588 N N . SER A 1 85 ? 19.985 9.413 -5.215 1.00 98.31 85 SER A N 1
ATOM 589 C CA . SER A 1 85 ? 20.580 9.136 -6.521 1.00 98.31 85 SER A CA 1
ATOM 590 C C . SER A 1 85 ? 19.845 9.908 -7.617 1.00 98.31 85 SER A C 1
ATOM 592 O O . SER A 1 85 ? 18.643 10.154 -7.511 1.00 98.31 85 SER A O 1
ATOM 594 N N . THR A 1 86 ? 20.532 10.233 -8.715 1.00 98.56 86 THR A N 1
ATOM 595 C CA . THR A 1 86 ? 19.897 10.868 -9.883 1.00 98.56 86 THR A CA 1
ATOM 596 C C . THR A 1 86 ? 18.686 10.072 -10.371 1.00 98.56 86 THR A C 1
ATOM 598 O O . THR A 1 86 ? 17.641 10.652 -10.639 1.00 98.56 86 THR A O 1
ATOM 601 N N . GLY A 1 87 ? 18.794 8.739 -10.410 1.00 98.62 87 GLY A N 1
ATOM 602 C CA . GLY A 1 87 ? 17.696 7.874 -10.834 1.00 98.62 87 GLY A CA 1
ATOM 603 C C . GLY A 1 87 ? 16.479 7.943 -9.912 1.00 98.62 87 GLY A C 1
ATOM 604 O O . GLY A 1 87 ? 15.355 7.956 -10.396 1.00 98.62 87 GLY A O 1
ATOM 605 N N . THR A 1 88 ? 16.686 8.025 -8.598 1.00 98.75 88 THR A N 1
ATOM 606 C CA . THR A 1 88 ? 15.597 8.158 -7.617 1.00 98.75 88 THR A CA 1
ATOM 607 C C . THR A 1 88 ? 14.973 9.546 -7.632 1.00 98.75 88 THR A C 1
ATOM 609 O O . THR A 1 88 ? 13.759 9.667 -7.525 1.00 98.75 88 THR A O 1
ATOM 612 N N . ASN A 1 89 ? 15.777 10.594 -7.813 1.00 98.44 89 ASN A N 1
ATOM 613 C CA . ASN A 1 89 ? 15.266 11.959 -7.935 1.00 98.44 89 ASN A CA 1
ATOM 614 C C . ASN A 1 89 ? 14.388 12.136 -9.185 1.00 98.44 89 ASN A C 1
ATOM 616 O O . ASN A 1 89 ? 13.524 13.003 -9.191 1.00 98.44 89 ASN A O 1
ATOM 620 N N . ALA A 1 90 ? 14.606 11.315 -10.216 1.00 98.62 90 ALA A N 1
ATOM 621 C CA . ALA A 1 90 ? 13.839 11.335 -11.456 1.00 98.62 90 ALA A CA 1
ATOM 622 C C . ALA A 1 90 ? 12.679 10.333 -11.477 1.00 98.62 90 ALA A C 1
ATOM 624 O O . ALA A 1 90 ? 11.618 10.629 -12.007 1.00 98.62 90 ALA A O 1
ATOM 625 N N . THR A 1 91 ? 12.855 9.137 -10.906 1.00 98.81 91 THR A N 1
ATOM 626 C CA . THR A 1 91 ? 11.948 8.002 -11.135 1.00 98.81 91 THR A CA 1
ATOM 627 C C . THR A 1 91 ? 11.636 7.243 -9.847 1.00 98.81 91 THR A C 1
ATOM 629 O O . THR A 1 91 ? 12.518 7.013 -9.018 1.00 98.81 91 THR A O 1
ATOM 632 N N . THR A 1 92 ? 10.390 6.786 -9.699 1.00 98.75 92 THR A N 1
ATOM 633 C CA . THR A 1 92 ? 9.948 5.906 -8.603 1.00 98.75 92 THR A CA 1
ATOM 634 C C . THR A 1 92 ? 10.405 4.460 -8.816 1.00 98.75 92 THR A C 1
ATOM 636 O O . THR A 1 92 ? 9.602 3.535 -8.916 1.00 98.75 92 THR A O 1
ATOM 639 N N . CYS A 1 93 ? 11.718 4.251 -8.904 1.00 98.81 93 CYS A N 1
ATOM 640 C CA . CYS A 1 93 ? 12.326 2.953 -9.192 1.00 98.81 93 CYS A CA 1
ATOM 641 C C . CYS A 1 93 ? 13.366 2.585 -8.128 1.00 98.81 93 CYS A C 1
ATOM 643 O O . CYS A 1 93 ? 14.322 3.330 -7.906 1.00 98.81 93 CYS A O 1
ATOM 645 N N . THR A 1 94 ? 13.239 1.392 -7.550 1.00 98.81 94 THR A N 1
ATOM 646 C CA . THR A 1 94 ? 14.296 0.710 -6.788 1.00 98.81 94 THR A CA 1
ATOM 647 C C . THR A 1 94 ? 14.861 -0.426 -7.647 1.00 98.81 94 THR A C 1
ATOM 649 O O . THR A 1 94 ? 14.300 -1.523 -7.647 1.00 98.81 94 THR A O 1
ATOM 652 N N . PRO A 1 95 ? 15.916 -0.189 -8.447 1.00 95.44 95 PRO A N 1
ATOM 653 C CA . PRO A 1 95 ? 16.370 -1.180 -9.412 1.00 95.44 95 PRO A CA 1
ATOM 654 C C . PRO A 1 95 ? 17.169 -2.319 -8.763 1.00 95.44 95 PRO A C 1
ATOM 656 O O . PRO A 1 95 ? 17.931 -2.125 -7.830 1.00 95.44 95 PRO A O 1
ATOM 659 N N . ALA A 1 96 ? 17.077 -3.514 -9.339 1.00 96.25 96 ALA A N 1
ATOM 660 C CA . ALA A 1 96 ? 17.828 -4.711 -8.947 1.00 96.25 96 ALA A CA 1
ATOM 661 C C . ALA A 1 96 ? 17.472 -5.342 -7.571 1.00 96.25 96 ALA A C 1
ATOM 663 O O . ALA A 1 96 ? 17.187 -4.652 -6.588 1.00 96.25 96 ALA A O 1
ATOM 664 N N . PRO A 1 97 ? 17.582 -6.682 -7.449 1.00 98.12 97 PRO A N 1
ATOM 665 C CA . PRO A 1 97 ? 17.209 -7.410 -6.230 1.00 98.12 97 PRO A CA 1
ATOM 666 C C . PRO A 1 97 ? 17.894 -6.936 -4.942 1.00 98.12 97 PRO A C 1
ATOM 668 O O . PRO A 1 97 ? 17.275 -6.881 -3.880 1.00 98.12 97 PRO A O 1
ATOM 671 N N . ASN A 1 98 ? 19.178 -6.574 -5.022 1.00 98.44 98 ASN A N 1
ATOM 672 C CA . ASN A 1 98 ? 19.952 -6.181 -3.845 1.00 98.44 98 ASN A CA 1
ATOM 673 C C . ASN A 1 98 ? 19.465 -4.857 -3.244 1.00 98.44 98 ASN A C 1
ATOM 675 O O . ASN A 1 98 ? 19.441 -4.727 -2.022 1.00 98.44 98 ASN A O 1
ATOM 679 N N . GLN A 1 99 ? 19.063 -3.895 -4.079 1.00 98.50 99 GLN A N 1
ATOM 680 C CA . GLN A 1 99 ? 18.578 -2.601 -3.597 1.00 98.50 99 GLN A CA 1
ATOM 681 C C . GLN A 1 99 ? 17.149 -2.721 -3.065 1.00 98.50 99 GLN A C 1
ATOM 683 O O . GLN A 1 99 ? 16.847 -2.131 -2.034 1.00 98.50 99 GLN A O 1
ATOM 688 N N . ILE A 1 100 ? 16.300 -3.553 -3.686 1.00 98.75 100 ILE A N 1
ATOM 689 C CA . ILE A 1 100 ? 14.963 -3.880 -3.157 1.00 98.75 100 ILE A CA 1
ATOM 690 C C . ILE A 1 100 ? 15.087 -4.460 -1.745 1.00 98.75 100 ILE A C 1
ATOM 692 O O . ILE A 1 100 ? 14.474 -3.945 -0.813 1.00 98.75 100 ILE A O 1
ATOM 696 N N . LYS A 1 101 ? 15.964 -5.454 -1.553 1.00 98.44 101 LYS A N 1
ATOM 697 C CA . LYS A 1 101 ? 16.257 -6.016 -0.227 1.00 98.44 101 LYS A CA 1
ATOM 698 C C . LYS A 1 101 ? 16.707 -4.943 0.769 1.00 98.44 101 LYS A C 1
ATOM 700 O O . LYS A 1 101 ? 16.207 -4.911 1.889 1.00 98.44 101 LYS A O 1
ATOM 705 N N . GLN A 1 102 ? 17.650 -4.085 0.380 1.00 98.44 102 GLN A N 1
ATOM 706 C CA . GLN A 1 102 ? 18.169 -3.027 1.253 1.00 98.44 102 GLN A CA 1
ATOM 707 C C . GLN A 1 102 ? 17.089 -2.014 1.639 1.00 98.44 102 GLN A C 1
ATOM 709 O O . GLN A 1 102 ? 17.036 -1.608 2.796 1.00 98.44 102 GLN A O 1
ATOM 714 N N . MET A 1 103 ? 16.210 -1.639 0.709 1.00 98.56 103 MET A N 1
ATOM 715 C CA . MET A 1 103 ? 15.108 -0.720 0.992 1.00 98.56 103 MET A CA 1
ATOM 716 C C . MET A 1 103 ? 14.061 -1.343 1.910 1.00 98.56 103 MET A C 1
ATOM 718 O O . MET A 1 103 ? 13.633 -0.680 2.848 1.00 98.56 103 MET A O 1
ATOM 722 N N . ILE A 1 104 ? 13.721 -2.623 1.727 1.00 98.25 104 ILE A N 1
ATOM 723 C CA . ILE A 1 104 ? 12.848 -3.349 2.663 1.00 98.25 104 ILE A CA 1
ATOM 724 C C . ILE A 1 104 ? 13.449 -3.322 4.077 1.00 98.25 104 ILE A C 1
ATOM 726 O O . ILE A 1 104 ? 12.762 -2.975 5.031 1.00 98.25 104 ILE A O 1
ATOM 730 N N . GLN A 1 105 ? 14.749 -3.605 4.212 1.00 98.38 105 GLN A N 1
ATOM 731 C CA . GLN A 1 105 ? 15.450 -3.549 5.503 1.00 98.38 105 GLN A CA 1
ATOM 732 C C . GLN A 1 105 ? 15.502 -2.133 6.096 1.00 98.38 105 GLN A C 1
ATOM 734 O O . GLN A 1 105 ? 15.390 -1.965 7.309 1.00 98.38 105 GLN A O 1
ATOM 739 N N . ALA A 1 106 ? 15.679 -1.107 5.261 1.00 97.75 106 ALA A N 1
ATOM 740 C CA . ALA A 1 106 ? 15.686 0.282 5.705 1.00 97.75 106 ALA A CA 1
ATOM 741 C C . ALA A 1 106 ? 14.304 0.722 6.217 1.00 97.75 106 ALA A C 1
ATOM 743 O O . ALA A 1 106 ? 14.222 1.429 7.222 1.00 97.75 106 ALA A O 1
ATOM 744 N N . CYS A 1 107 ? 13.229 0.274 5.562 1.00 97.50 107 CYS A N 1
ATOM 745 C CA . CYS A 1 107 ? 11.853 0.629 5.897 1.00 97.50 107 CYS A CA 1
ATOM 746 C C . CYS A 1 107 ? 11.319 -0.042 7.174 1.00 97.50 107 CYS A C 1
ATOM 748 O O . CYS A 1 107 ? 10.405 0.502 7.787 1.00 97.50 107 CYS A O 1
ATOM 750 N N . ASP A 1 108 ? 11.908 -1.161 7.608 1.00 97.44 108 ASP A N 1
ATOM 751 C CA . ASP A 1 108 ? 11.434 -1.993 8.734 1.00 97.44 108 ASP A CA 1
ATOM 752 C C . ASP A 1 108 ? 11.359 -1.259 10.092 1.00 97.44 108 ASP A C 1
ATOM 754 O O . ASP A 1 108 ? 10.697 -1.702 11.025 1.00 97.44 108 ASP A O 1
ATOM 758 N N . HIS A 1 109 ? 12.013 -0.100 10.211 1.00 94.88 109 HIS A N 1
ATOM 759 C CA . HIS A 1 109 ? 12.053 0.695 11.442 1.00 94.88 109 HIS A CA 1
ATOM 760 C C . HIS A 1 109 ? 10.967 1.779 11.515 1.00 94.88 109 HIS A C 1
ATOM 762 O O . HIS A 1 109 ? 10.831 2.438 12.549 1.00 94.88 109 HIS A O 1
ATOM 768 N N . PHE A 1 110 ? 10.223 2.016 10.431 1.00 97.38 110 PHE A N 1
ATOM 769 C CA . PHE A 1 110 ? 9.219 3.076 10.373 1.00 97.38 110 PHE A CA 1
ATOM 770 C C . PHE A 1 110 ? 7.813 2.533 10.657 1.00 97.38 110 PHE A C 1
ATOM 772 O O . PHE A 1 110 ? 7.439 1.490 10.124 1.00 97.38 110 PHE A O 1
ATOM 779 N N . PRO A 1 111 ? 6.980 3.256 11.429 1.00 96.62 111 PRO A N 1
ATOM 780 C CA . PRO A 1 111 ? 5.610 2.846 11.731 1.00 96.62 111 PRO A CA 1
ATOM 781 C C . PRO A 1 111 ? 4.652 3.185 10.574 1.00 96.62 111 PRO A C 1
ATOM 783 O O . PRO A 1 111 ? 3.649 3.870 10.771 1.00 96.62 111 PRO A O 1
ATOM 786 N N . MET A 1 112 ? 4.976 2.748 9.355 1.00 97.56 112 MET A N 1
ATOM 787 C CA . MET A 1 112 ? 4.159 2.945 8.156 1.00 97.56 112 MET A CA 1
ATOM 788 C C . MET A 1 112 ? 4.139 1.704 7.273 1.00 97.56 112 MET A C 1
ATOM 790 O O . MET A 1 112 ? 5.035 0.865 7.334 1.00 97.56 112 MET A O 1
ATOM 794 N N . ASN A 1 113 ? 3.150 1.633 6.387 1.00 98.62 113 ASN A N 1
ATOM 795 C CA . ASN A 1 113 ? 3.127 0.626 5.335 1.00 98.62 113 ASN A CA 1
ATOM 796 C C . ASN A 1 113 ? 3.974 1.095 4.141 1.00 98.62 113 ASN A C 1
ATOM 798 O O . ASN A 1 113 ? 3.872 2.252 3.723 1.00 98.62 113 ASN A O 1
ATOM 802 N N . PHE A 1 114 ? 4.749 0.185 3.549 1.00 98.69 114 PHE A N 1
ATOM 803 C CA . PHE A 1 114 ? 5.568 0.464 2.368 1.00 98.69 114 PHE A CA 1
ATOM 804 C C . PHE A 1 114 ? 5.293 -0.539 1.251 1.00 98.69 114 PHE A C 1
ATOM 806 O O . PHE A 1 114 ? 5.211 -1.742 1.492 1.00 98.69 114 PHE A O 1
ATOM 813 N N . GLY A 1 115 ? 5.212 -0.039 0.022 1.00 98.50 115 GLY A N 1
ATOM 814 C CA . GLY A 1 115 ? 5.287 -0.827 -1.203 1.00 98.50 115 GLY A CA 1
ATOM 815 C C . GLY A 1 115 ? 6.443 -0.327 -2.063 1.00 98.50 115 GLY A C 1
ATOM 816 O O . GLY A 1 115 ? 6.516 0.862 -2.367 1.00 98.50 115 GLY A O 1
ATOM 817 N N . ILE A 1 116 ? 7.358 -1.222 -2.438 1.00 98.69 116 ILE A N 1
ATOM 818 C CA . ILE A 1 116 ? 8.548 -0.875 -3.226 1.00 98.69 116 ILE A CA 1
ATOM 819 C C . ILE A 1 116 ? 8.308 -1.211 -4.699 1.00 98.69 116 ILE A C 1
ATOM 821 O O . ILE A 1 116 ? 7.972 -2.348 -5.015 1.00 98.69 116 ILE A O 1
ATOM 825 N N . THR A 1 117 ? 8.511 -0.263 -5.608 1.00 98.88 117 THR A N 1
ATOM 826 C CA . THR A 1 117 ? 8.388 -0.463 -7.055 1.00 98.88 117 THR A CA 1
ATOM 827 C C . THR A 1 117 ? 9.754 -0.675 -7.701 1.00 98.88 117 THR A C 1
ATOM 829 O O . THR A 1 117 ? 10.711 0.066 -7.459 1.00 98.88 117 THR A O 1
ATOM 832 N N . GLY A 1 118 ? 9.852 -1.704 -8.540 1.00 98.81 118 GLY A N 1
ATOM 833 C CA . GLY A 1 118 ? 11.016 -1.951 -9.389 1.00 98.81 118 GLY A CA 1
ATOM 834 C C . GLY A 1 118 ? 11.002 -1.083 -10.650 1.00 98.81 118 GLY A C 1
ATOM 835 O O . GLY A 1 118 ? 10.066 -0.321 -10.899 1.00 98.81 118 GLY A O 1
ATOM 836 N N . LYS A 1 119 ? 12.039 -1.219 -11.476 1.00 98.81 119 LYS A N 1
ATOM 837 C CA . LYS A 1 119 ? 12.112 -0.591 -12.801 1.00 98.81 119 LYS A CA 1
ATOM 838 C C . LYS A 1 119 ? 11.447 -1.486 -13.851 1.00 98.81 119 LYS A C 1
ATOM 840 O O . LYS A 1 119 ? 11.856 -2.635 -14.003 1.00 98.81 119 LYS A O 1
ATOM 845 N N . GLY A 1 120 ? 10.478 -0.927 -14.575 1.00 98.50 120 GLY A N 1
ATOM 846 C CA . GLY A 1 120 ? 9.703 -1.565 -15.648 1.00 98.50 120 GLY A CA 1
ATOM 847 C C . GLY A 1 120 ? 10.353 -1.507 -17.038 1.00 98.50 120 GLY A C 1
ATOM 848 O O . GLY A 1 120 ? 9.897 -2.155 -17.969 1.00 98.50 120 GLY A O 1
ATOM 849 N N . ASN A 1 121 ? 11.421 -0.727 -17.202 1.00 98.56 121 ASN A N 1
ATOM 850 C CA . ASN A 1 121 ? 12.032 -0.449 -18.501 1.00 98.56 121 ASN A CA 1
ATOM 851 C C . ASN A 1 121 ? 13.056 -1.519 -18.926 1.00 98.56 121 ASN A C 1
ATOM 853 O O . ASN A 1 121 ? 14.264 -1.295 -18.829 1.00 98.56 121 ASN A O 1
ATOM 857 N N . ASP A 1 122 ? 12.583 -2.669 -19.400 1.00 98.00 122 ASP A N 1
ATOM 858 C CA . ASP A 1 122 ? 13.405 -3.693 -20.059 1.00 98.00 122 ASP A CA 1
ATOM 859 C C . ASP A 1 122 ? 12.582 -4.349 -21.178 1.00 98.00 122 ASP A C 1
ATOM 861 O O . ASP A 1 122 ? 11.405 -4.642 -20.986 1.00 98.00 122 ASP A O 1
ATOM 865 N N . SER A 1 123 ? 13.171 -4.547 -22.359 1.00 98.12 123 SER A N 1
ATOM 866 C CA . SER A 1 123 ? 12.522 -5.265 -23.468 1.00 98.12 123 SER A CA 1
ATOM 867 C C . SER A 1 123 ? 12.669 -6.788 -23.347 1.00 98.12 123 SER A C 1
ATOM 869 O O . SER A 1 123 ? 12.146 -7.536 -24.170 1.00 98.12 123 SER A O 1
ATOM 871 N N . GLY A 1 124 ? 13.402 -7.266 -22.336 1.00 98.06 124 GLY A N 1
ATOM 872 C CA . GLY A 1 124 ? 13.457 -8.662 -21.930 1.00 98.06 124 GLY A CA 1
ATOM 873 C C . GLY A 1 124 ? 12.852 -8.875 -20.534 1.00 98.06 124 GLY A C 1
ATOM 874 O O . GLY A 1 124 ? 13.145 -8.132 -19.600 1.00 98.06 124 GLY A O 1
ATOM 875 N N . PRO A 1 125 ? 12.083 -9.955 -20.306 1.00 98.50 125 PRO A N 1
ATOM 876 C CA . PRO A 1 125 ? 11.348 -10.135 -19.051 1.00 98.50 125 PRO A CA 1
ATOM 877 C C . PRO A 1 125 ? 12.235 -10.531 -17.860 1.00 98.50 125 PRO A C 1
ATOM 879 O O . PRO A 1 125 ? 11.805 -10.471 -16.710 1.00 98.50 125 PRO A O 1
ATOM 882 N N . LYS A 1 126 ? 13.475 -10.985 -18.090 1.00 98.50 126 LYS A N 1
ATOM 883 C CA . LYS A 1 126 ? 14.306 -11.597 -17.039 1.00 98.50 126 LYS A CA 1
ATOM 884 C C . LYS A 1 126 ? 14.568 -10.642 -15.866 1.00 98.50 126 LYS A C 1
ATOM 886 O O . LYS A 1 126 ? 14.349 -11.036 -14.722 1.00 98.50 126 LYS A O 1
ATOM 891 N N . GLY A 1 127 ? 15.003 -9.411 -16.142 1.00 98.12 127 GLY A N 1
ATOM 892 C CA . GLY A 1 127 ? 15.312 -8.428 -15.098 1.00 98.12 127 GLY A CA 1
ATOM 893 C C . GLY A 1 127 ? 14.073 -7.963 -14.327 1.00 98.12 127 GLY A C 1
ATOM 894 O O . GLY A 1 127 ? 14.127 -7.750 -13.117 1.00 98.12 127 GLY A O 1
ATOM 895 N N . LEU A 1 128 ? 12.930 -7.871 -15.007 1.00 98.62 128 LEU A N 1
ATOM 896 C CA . LEU A 1 128 ? 11.633 -7.516 -14.422 1.00 98.62 128 LEU A CA 1
ATOM 897 C C . LEU A 1 128 ? 11.183 -8.591 -13.419 1.00 98.62 128 LEU A C 1
ATOM 899 O O . LEU A 1 128 ? 10.949 -8.301 -12.246 1.00 98.62 128 LEU A O 1
ATOM 903 N N . ARG A 1 129 ? 11.205 -9.861 -13.844 1.00 98.75 129 ARG A N 1
ATOM 904 C CA . ARG A 1 129 ? 10.873 -11.024 -13.005 1.00 98.75 129 ARG A CA 1
ATOM 905 C C . ARG A 1 129 ? 11.764 -11.148 -11.770 1.00 98.75 129 ARG A C 1
ATOM 907 O O . ARG A 1 129 ? 11.293 -11.526 -10.698 1.00 98.75 129 ARG A O 1
ATOM 914 N N . GLU A 1 130 ? 13.059 -10.867 -11.910 1.00 98.62 130 GLU A N 1
ATOM 915 C CA . GLU A 1 130 ? 14.009 -10.889 -10.791 1.00 98.62 130 GLU A CA 1
ATOM 916 C C . GLU A 1 130 ? 13.668 -9.834 -9.729 1.00 98.62 130 GLU A C 1
ATOM 918 O O . GLU A 1 130 ? 13.771 -10.122 -8.537 1.00 98.62 130 GLU A O 1
ATOM 923 N N . GLN A 1 131 ? 13.202 -8.650 -10.137 1.00 98.69 131 GLN A N 1
ATOM 924 C CA . GLN A 1 131 ? 12.762 -7.598 -9.215 1.00 98.69 131 GLN A CA 1
ATOM 925 C C . GLN A 1 131 ? 11.469 -7.980 -8.481 1.00 98.69 131 GLN A C 1
ATOM 927 O O . GLN A 1 131 ? 11.410 -7.844 -7.259 1.00 98.69 131 GLN A O 1
ATOM 932 N N . CYS A 1 132 ? 10.472 -8.533 -9.181 1.00 98.50 132 CYS A N 1
ATOM 933 C CA . CYS A 1 132 ? 9.242 -9.033 -8.553 1.00 98.50 132 CYS A CA 1
ATOM 934 C C . CYS A 1 132 ? 9.556 -10.105 -7.497 1.00 98.50 132 CYS A C 1
ATOM 936 O O . CYS A 1 132 ? 9.128 -9.999 -6.349 1.00 98.50 132 CYS A O 1
ATOM 938 N N . ARG A 1 133 ? 10.408 -11.087 -7.832 1.00 98.56 133 ARG A N 1
ATOM 939 C CA . ARG A 1 133 ? 10.855 -12.129 -6.883 1.00 98.56 133 ARG A CA 1
ATOM 940 C C . ARG A 1 133 ? 11.620 -11.572 -5.682 1.00 98.56 133 ARG A C 1
ATOM 942 O O . ARG A 1 133 ? 11.623 -12.202 -4.629 1.00 98.56 133 ARG A O 1
ATOM 949 N N . ALA A 1 134 ? 12.286 -10.431 -5.835 1.00 98.56 134 ALA A N 1
ATOM 950 C CA . ALA A 1 134 ? 13.017 -9.781 -4.754 1.00 98.56 134 ALA A CA 1
ATOM 951 C C . ALA A 1 134 ? 12.112 -9.019 -3.769 1.00 98.56 134 ALA A C 1
ATOM 953 O O . ALA A 1 134 ? 12.600 -8.613 -2.715 1.00 98.56 134 ALA A O 1
ATOM 954 N N . GLY A 1 135 ? 10.826 -8.837 -4.092 1.00 98.44 135 GLY A N 1
ATOM 955 C CA . GLY A 1 135 ? 9.848 -8.156 -3.241 1.00 98.44 135 GLY A CA 1
ATOM 956 C C . GLY A 1 135 ? 9.318 -6.836 -3.801 1.00 98.44 135 GLY A C 1
ATOM 957 O O . GLY A 1 135 ? 8.749 -6.057 -3.040 1.00 98.44 135 GLY A O 1
ATOM 958 N N . ALA A 1 136 ? 9.502 -6.551 -5.096 1.00 98.56 136 ALA A N 1
ATOM 959 C CA . ALA A 1 136 ? 8.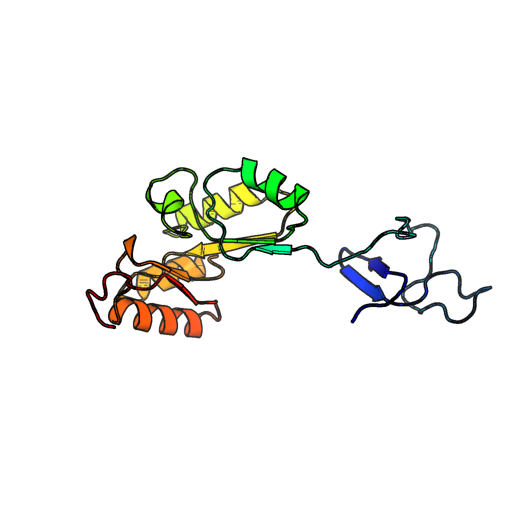821 -5.418 -5.716 1.00 98.56 136 ALA A CA 1
ATOM 960 C C . ALA A 1 136 ? 7.299 -5.659 -5.743 1.00 98.56 136 ALA A C 1
ATOM 962 O O . ALA A 1 136 ? 6.839 -6.684 -6.239 1.00 98.56 136 ALA A O 1
ATOM 963 N N . ALA A 1 137 ? 6.527 -4.694 -5.244 1.00 98.31 137 ALA A N 1
ATOM 964 C CA . ALA A 1 137 ? 5.063 -4.703 -5.213 1.00 98.31 137 ALA A CA 1
ATOM 965 C C . ALA A 1 137 ? 4.423 -4.105 -6.486 1.00 98.31 137 ALA A C 1
ATOM 967 O O . ALA A 1 137 ? 3.206 -3.971 -6.579 1.00 98.31 137 ALA A O 1
ATOM 968 N N . GLY A 1 138 ? 5.252 -3.710 -7.453 1.00 98.69 138 GLY A N 1
ATOM 969 C CA . GLY A 1 138 ? 4.866 -3.132 -8.736 1.00 98.69 138 GLY A CA 1
ATOM 970 C C . GLY A 1 138 ? 6.098 -2.741 -9.547 1.00 98.69 138 GLY A C 1
ATOM 971 O O . GLY A 1 138 ? 7.226 -2.783 -9.043 1.00 98.69 138 GLY A O 1
ATOM 972 N N . LEU A 1 139 ? 5.896 -2.347 -10.799 1.00 98.88 139 LEU A N 1
ATOM 973 C CA . LEU A 1 139 ? 6.963 -1.909 -11.701 1.00 98.88 139 LEU A CA 1
ATOM 974 C C . LEU A 1 139 ? 6.632 -0.529 -12.270 1.00 98.88 139 LEU A C 1
ATOM 976 O O . LEU A 1 139 ? 5.501 -0.281 -12.676 1.00 98.88 139 LEU A O 1
ATOM 980 N N . LYS A 1 140 ? 7.617 0.375 -12.294 1.00 98.88 140 LYS A N 1
ATOM 981 C CA . LYS A 1 140 ? 7.486 1.710 -12.889 1.00 98.88 140 LYS A CA 1
ATOM 982 C C . LYS A 1 140 ? 8.190 1.765 -14.240 1.00 98.88 140 LYS A C 1
ATOM 984 O O . LYS A 1 140 ? 9.413 1.647 -14.306 1.00 98.88 140 LYS A O 1
ATOM 989 N N . LEU A 1 141 ? 7.423 2.013 -15.293 1.00 98.88 141 LEU A N 1
ATOM 990 C CA . LEU A 1 141 ? 7.903 2.518 -16.574 1.00 98.88 141 LEU A CA 1
ATOM 991 C C . LEU A 1 141 ? 8.086 4.035 -16.483 1.00 98.88 141 LEU A C 1
ATOM 993 O O . LEU A 1 141 ? 7.199 4.747 -16.007 1.00 98.88 141 LEU A O 1
ATOM 997 N N . HIS A 1 142 ? 9.237 4.532 -16.924 1.00 98.88 142 HIS A N 1
ATOM 998 C CA . HIS A 1 142 ? 9.523 5.968 -16.977 1.00 98.88 142 HIS A CA 1
ATOM 999 C C . HIS A 1 142 ? 10.265 6.355 -18.254 1.00 98.88 142 HIS A C 1
ATOM 1001 O O . HIS A 1 142 ? 11.143 5.607 -18.688 1.00 98.88 142 HIS A O 1
ATOM 1007 N N . GLU A 1 143 ? 9.960 7.517 -18.833 1.00 98.75 143 GLU A N 1
ATOM 1008 C CA . GLU A 1 143 ? 10.612 7.992 -20.063 1.00 98.75 143 GLU A CA 1
ATOM 1009 C C . GLU A 1 143 ? 12.126 8.198 -19.919 1.00 98.75 143 GLU A C 1
ATOM 1011 O O . GLU A 1 143 ? 12.868 7.803 -20.809 1.00 98.75 143 GLU A O 1
ATOM 1016 N N . ASP A 1 144 ? 12.602 8.669 -18.762 1.00 98.62 144 ASP A N 1
ATOM 1017 C CA . ASP A 1 144 ? 14.028 8.784 -18.410 1.00 98.62 144 ASP A CA 1
ATOM 1018 C C . ASP A 1 144 ? 14.810 7.462 -18.531 1.00 98.62 144 ASP A C 1
ATOM 1020 O O . ASP A 1 144 ? 16.038 7.464 -18.616 1.00 98.62 144 ASP A O 1
ATOM 1024 N N . TRP A 1 145 ? 14.109 6.323 -18.534 1.00 98.44 145 TRP A N 1
ATOM 1025 C CA . TRP A 1 145 ? 14.674 4.991 -18.765 1.00 98.44 145 TRP A CA 1
ATOM 1026 C C . TRP A 1 145 ? 14.254 4.366 -20.107 1.00 98.44 145 TRP A C 1
ATOM 1028 O O . TRP A 1 145 ? 14.597 3.215 -20.365 1.00 98.44 145 TRP A O 1
ATOM 1038 N N . GLY A 1 146 ? 13.519 5.092 -20.949 1.00 98.31 146 GLY A N 1
ATOM 1039 C CA . GLY A 1 146 ? 12.949 4.625 -22.212 1.00 98.31 146 GLY A CA 1
ATOM 1040 C C . GLY A 1 146 ? 11.580 3.969 -22.029 1.00 98.31 146 GLY A C 1
ATOM 1041 O O . GLY A 1 146 ? 11.479 2.755 -21.820 1.00 98.31 146 GLY A O 1
ATOM 1042 N N . CYS A 1 147 ? 10.510 4.760 -22.129 1.00 98.50 147 CYS A N 1
ATOM 1043 C CA . CYS A 1 147 ? 9.123 4.283 -22.065 1.00 98.50 147 CYS A CA 1
ATOM 1044 C C .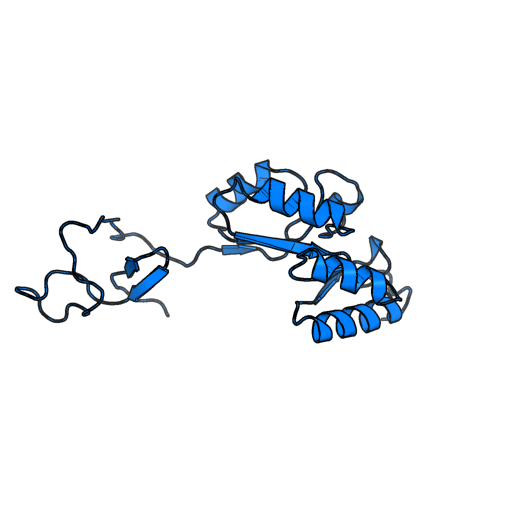 CYS A 1 147 ? 8.595 3.917 -23.465 1.00 98.50 147 CYS A C 1
ATOM 1046 O O . CYS A 1 147 ? 7.627 4.495 -23.950 1.00 98.50 147 CYS A O 1
ATOM 1048 N N . THR A 1 148 ? 9.277 2.985 -24.128 1.00 98.81 148 THR A N 1
ATOM 1049 C CA . THR A 1 148 ? 8.992 2.587 -25.512 1.00 98.81 148 THR A CA 1
ATOM 1050 C C . THR A 1 148 ? 7.918 1.493 -25.579 1.00 98.81 148 THR A C 1
ATOM 1052 O O . THR A 1 148 ? 7.724 0.769 -24.600 1.00 98.81 148 THR A O 1
ATOM 1055 N N . PRO A 1 149 ? 7.260 1.273 -26.736 1.00 98.81 149 PRO A N 1
ATOM 1056 C CA . PRO A 1 149 ? 6.274 0.200 -26.889 1.00 98.81 149 PRO A CA 1
ATOM 1057 C C . PRO A 1 149 ? 6.777 -1.183 -26.449 1.00 98.81 149 PRO A C 1
ATOM 1059 O O . PRO A 1 149 ? 6.040 -1.933 -25.821 1.00 98.81 149 PRO A O 1
ATOM 1062 N N . ALA A 1 150 ? 8.050 -1.503 -26.714 1.00 98.75 150 ALA A N 1
ATOM 1063 C CA . ALA A 1 150 ? 8.633 -2.795 -26.354 1.00 98.75 150 ALA A CA 1
ATOM 1064 C C . ALA A 1 150 ? 8.844 -2.972 -24.838 1.00 98.75 150 ALA A C 1
ATOM 1066 O O . ALA A 1 150 ? 8.716 -4.088 -24.332 1.00 98.75 150 ALA A O 1
ATOM 1067 N N . THR A 1 151 ? 9.170 -1.897 -24.108 1.00 98.81 151 THR A N 1
ATOM 1068 C CA . THR A 1 151 ? 9.282 -1.967 -22.642 1.00 98.81 151 THR A CA 1
ATOM 1069 C C . THR A 1 151 ? 7.906 -1.980 -21.987 1.00 98.81 151 THR A C 1
ATOM 1071 O O . THR A 1 151 ? 7.719 -2.693 -21.006 1.00 98.81 151 THR A O 1
ATOM 1074 N N . ILE A 1 152 ? 6.930 -1.263 -22.558 1.00 98.88 152 ILE A N 1
ATOM 1075 C CA . ILE A 1 152 ? 5.532 -1.284 -22.109 1.00 98.88 152 ILE A CA 1
ATOM 1076 C C . ILE A 1 152 ? 4.954 -2.703 -22.199 1.00 98.88 152 ILE A C 1
ATOM 1078 O O . ILE A 1 152 ? 4.473 -3.215 -21.192 1.00 98.88 152 ILE A O 1
ATOM 1082 N N . ASP A 1 153 ? 5.055 -3.344 -23.366 1.00 98.81 153 ASP A N 1
ATOM 1083 C CA . ASP A 1 153 ? 4.536 -4.697 -23.623 1.00 98.81 153 ASP A CA 1
ATOM 1084 C C . ASP A 1 153 ? 5.133 -5.729 -22.651 1.00 98.81 153 ASP A C 1
ATOM 1086 O O . ASP A 1 153 ? 4.420 -6.363 -21.876 1.00 98.81 153 ASP A O 1
ATOM 1090 N N . THR A 1 154 ? 6.467 -5.785 -22.576 1.00 98.88 154 THR A N 1
ATOM 1091 C CA . THR A 1 154 ? 7.179 -6.706 -21.675 1.00 98.88 154 THR A CA 1
ATOM 1092 C C . THR A 1 154 ? 6.839 -6.465 -20.199 1.00 98.88 154 THR A C 1
ATOM 1094 O O . THR A 1 154 ? 6.740 -7.413 -19.417 1.00 98.88 154 THR A O 1
ATOM 1097 N N . CYS A 1 155 ? 6.693 -5.204 -19.781 1.00 98.88 155 CYS A N 1
ATOM 1098 C CA . CYS A 1 155 ? 6.364 -4.875 -18.397 1.00 98.88 155 CYS A CA 1
ATOM 1099 C C . CYS A 1 155 ? 4.940 -5.307 -18.038 1.00 98.88 155 CYS A C 1
ATOM 1101 O O . CYS A 1 155 ? 4.749 -5.856 -16.955 1.00 98.88 155 CYS A O 1
ATOM 1103 N N . LEU A 1 156 ? 3.964 -5.088 -18.926 1.00 98.88 156 LEU A N 1
ATOM 1104 C CA . LEU A 1 156 ? 2.581 -5.523 -18.719 1.00 98.88 156 LEU A CA 1
ATOM 1105 C C . LEU A 1 156 ? 2.492 -7.050 -18.620 1.00 98.88 156 LEU A C 1
ATOM 1107 O O . LEU A 1 156 ? 1.920 -7.545 -17.653 1.00 98.88 156 LEU A O 1
ATOM 1111 N N . ASP A 1 157 ? 3.159 -7.784 -19.516 1.00 98.88 157 ASP A N 1
ATOM 1112 C CA . ASP A 1 157 ? 3.224 -9.252 -19.472 1.00 98.88 157 ASP A CA 1
ATOM 1113 C C . ASP A 1 157 ? 3.771 -9.777 -18.132 1.00 98.88 157 ASP A C 1
ATOM 1115 O O . ASP A 1 157 ? 3.250 -10.736 -17.557 1.00 98.88 157 ASP A O 1
ATOM 1119 N N . VAL A 1 158 ? 4.833 -9.155 -17.604 1.00 98.88 158 VAL A N 1
ATOM 1120 C CA . VAL A 1 158 ? 5.413 -9.553 -16.310 1.00 98.88 158 VAL A CA 1
ATOM 1121 C C . VAL A 1 158 ? 4.520 -9.139 -15.138 1.00 98.88 158 VAL A C 1
ATOM 1123 O O . VAL A 1 158 ? 4.417 -9.887 -14.166 1.00 98.88 158 VAL A O 1
ATOM 1126 N N . CYS A 1 159 ? 3.878 -7.972 -15.208 1.00 98.75 159 CYS A N 1
ATOM 1127 C CA . CYS A 1 159 ? 2.909 -7.526 -14.208 1.00 98.75 159 CYS A CA 1
ATOM 1128 C C . CYS A 1 159 ? 1.719 -8.489 -14.106 1.00 98.75 159 CYS A C 1
ATOM 1130 O O . CYS A 1 159 ? 1.367 -8.873 -12.991 1.00 98.75 159 CYS A O 1
ATOM 1132 N N . ASP A 1 160 ? 1.182 -8.947 -15.239 1.00 98.81 160 ASP A N 1
ATOM 1133 C CA . ASP A 1 160 ? 0.119 -9.956 -15.294 1.00 98.81 160 ASP A CA 1
ATOM 1134 C C . ASP A 1 160 ? 0.595 -11.316 -14.754 1.00 98.81 160 ASP A C 1
ATOM 1136 O O . ASP A 1 160 ? -0.115 -11.962 -13.984 1.00 98.81 160 ASP A O 1
ATOM 1140 N N . GLU A 1 161 ? 1.816 -11.753 -15.096 1.00 98.75 161 GLU A N 1
ATOM 1141 C CA . GLU A 1 161 ? 2.391 -13.017 -14.603 1.00 98.75 161 GLU A CA 1
ATOM 1142 C C . GLU A 1 161 ? 2.531 -13.047 -13.070 1.00 98.75 161 GLU A C 1
ATOM 1144 O O . GLU A 1 161 ? 2.352 -14.099 -12.452 1.00 98.75 161 GLU A O 1
ATOM 1149 N N . TYR A 1 162 ? 2.876 -11.914 -12.456 1.00 98.69 162 TYR A N 1
ATOM 1150 C CA . TYR A 1 162 ? 3.168 -11.813 -11.022 1.00 98.69 162 TYR A CA 1
ATOM 1151 C C . TYR A 1 162 ? 2.035 -11.208 -10.190 1.00 98.69 162 TYR A C 1
ATOM 1153 O O . TYR A 1 162 ? 2.187 -11.131 -8.971 1.00 98.69 162 TYR A O 1
ATOM 1161 N N . ASP A 1 163 ? 0.932 -10.803 -10.825 1.00 98.69 163 ASP A N 1
ATOM 1162 C CA . ASP A 1 163 ? -0.194 -10.104 -10.195 1.00 98.69 163 ASP A CA 1
ATOM 1163 C C . ASP A 1 163 ? 0.264 -8.855 -9.414 1.00 98.69 163 ASP A C 1
ATOM 1165 O O . ASP A 1 163 ? -0.022 -8.665 -8.230 1.00 98.69 163 ASP A O 1
ATOM 1169 N N . VAL A 1 164 ? 1.055 -8.006 -10.080 1.00 98.50 164 VAL A N 1
ATOM 1170 C CA . VAL A 1 164 ? 1.543 -6.729 -9.532 1.00 98.50 164 VAL A CA 1
ATOM 1171 C C . VAL A 1 164 ? 1.183 -5.564 -10.445 1.00 98.50 164 VAL A C 1
ATOM 1173 O O . VAL A 1 164 ? 1.097 -5.704 -11.660 1.00 98.50 164 VAL A O 1
ATOM 1176 N N . GLN A 1 165 ? 1.017 -4.372 -9.871 1.00 98.75 165 GLN A N 1
ATOM 1177 C CA . GLN A 1 165 ? 0.590 -3.202 -10.639 1.00 98.75 165 GLN A CA 1
ATOM 1178 C C . GLN A 1 165 ? 1.710 -2.638 -11.533 1.00 98.75 165 GLN A C 1
ATOM 1180 O O . GLN A 1 165 ? 2.865 -2.521 -11.105 1.00 98.75 165 GLN A O 1
ATOM 1185 N N . CYS A 1 166 ? 1.343 -2.205 -12.742 1.00 98.50 166 CYS A N 1
ATOM 1186 C CA . CYS A 1 166 ? 2.194 -1.417 -13.632 1.00 98.50 166 CYS A CA 1
ATOM 1187 C C . CYS A 1 166 ? 1.922 0.081 -13.431 1.00 98.50 166 CYS A C 1
ATOM 1189 O O . CYS A 1 166 ? 0.784 0.542 -13.514 1.00 98.50 166 CYS A O 1
ATOM 1191 N N . LEU A 1 167 ? 2.973 0.862 -13.189 1.00 98.69 167 LEU A N 1
ATOM 1192 C CA . LEU A 1 167 ? 2.930 2.321 -13.123 1.00 98.69 167 LEU A CA 1
ATOM 1193 C C . LEU A 1 167 ? 3.655 2.886 -14.341 1.00 98.69 167 LEU A C 1
ATOM 1195 O O . LEU A 1 167 ? 4.695 2.361 -14.732 1.00 98.69 167 LEU A O 1
ATOM 1199 N N . ILE A 1 168 ? 3.160 3.981 -14.913 1.00 98.75 168 ILE A N 1
ATOM 1200 C CA . ILE A 1 168 ? 3.733 4.540 -16.140 1.00 98.75 168 ILE A CA 1
ATOM 1201 C C . ILE A 1 168 ? 3.869 6.059 -16.072 1.00 98.75 168 ILE A C 1
ATOM 1203 O O . ILE A 1 168 ? 2.966 6.770 -15.637 1.00 98.75 168 ILE A O 1
ATOM 1207 N N . HIS A 1 169 ? 5.032 6.539 -16.497 1.00 98.81 169 HIS A N 1
ATOM 1208 C CA . HIS A 1 169 ? 5.284 7.904 -16.941 1.00 98.81 169 HIS A CA 1
ATOM 1209 C C . HIS A 1 169 ? 5.715 7.791 -18.403 1.00 98.81 169 HIS A C 1
ATOM 1211 O O . HIS A 1 169 ? 6.790 7.258 -18.685 1.00 98.81 169 HIS A O 1
ATOM 1217 N N . THR A 1 170 ? 4.828 8.202 -19.308 1.00 98.75 170 THR A N 1
ATOM 1218 C CA . THR A 1 170 ? 4.917 7.955 -20.754 1.00 98.75 170 THR A CA 1
ATOM 1219 C C . THR A 1 170 ? 6.013 8.773 -21.431 1.00 98.75 170 THR A C 1
ATOM 1221 O O . THR A 1 170 ? 6.529 9.723 -20.856 1.00 98.75 170 THR A O 1
ATOM 1224 N N . ASP A 1 171 ? 6.334 8.407 -22.671 1.00 98.62 171 ASP A N 1
ATOM 1225 C CA . ASP A 1 171 ? 7.228 9.136 -23.576 1.00 98.62 171 ASP A CA 1
ATOM 1226 C C . ASP A 1 171 ? 6.662 10.533 -23.899 1.00 98.62 171 ASP A C 1
ATOM 1228 O O . ASP A 1 171 ? 5.833 10.691 -24.794 1.00 98.62 171 ASP A O 1
ATOM 1232 N N . THR A 1 172 ? 7.080 11.558 -23.151 1.00 98.56 172 THR A N 1
ATOM 1233 C CA . THR A 1 172 ? 6.599 12.937 -23.340 1.00 98.56 172 THR A CA 1
ATOM 1234 C C . THR A 1 172 ? 7.051 13.498 -24.688 1.00 98.56 172 THR A C 1
ATOM 1236 O O . THR A 1 172 ? 6.384 14.355 -25.273 1.00 98.56 172 THR A O 1
ATOM 1239 N N . LEU A 1 173 ? 8.193 13.024 -25.192 1.00 98.50 173 LEU A N 1
ATOM 1240 C CA . LEU A 1 173 ? 8.786 13.484 -26.445 1.00 98.50 173 LEU A CA 1
ATOM 1241 C C . LEU A 1 173 ? 8.057 12.940 -27.675 1.00 98.50 173 LEU A C 1
ATOM 1243 O O . LEU A 1 173 ? 8.240 13.483 -28.766 1.00 98.50 173 LEU A O 1
ATOM 1247 N N . ASN A 1 174 ? 7.203 11.930 -27.501 1.00 98.06 174 ASN A N 1
ATOM 1248 C CA . ASN A 1 174 ? 6.611 11.154 -28.585 1.00 98.06 174 ASN A CA 1
ATOM 1249 C C . ASN A 1 174 ? 7.695 10.558 -29.504 1.00 98.06 174 ASN A C 1
ATOM 1251 O O . ASN A 1 174 ? 7.523 10.486 -30.723 1.00 98.06 174 ASN A O 1
ATOM 1255 N N . GLU A 1 175 ? 8.850 10.188 -28.940 1.00 98.38 175 GLU A N 1
ATOM 1256 C CA . GLU A 1 175 ? 9.988 9.661 -29.702 1.00 98.38 175 GLU A CA 1
ATOM 1257 C C . GLU A 1 175 ? 9.626 8.337 -30.385 1.00 98.38 175 GLU A C 1
ATOM 1259 O O . GLU A 1 175 ? 10.010 8.081 -31.528 1.00 98.38 175 GLU A O 1
ATOM 1264 N N . SER A 1 176 ? 8.858 7.504 -29.688 1.00 97.25 176 SER A N 1
ATOM 1265 C CA . SER A 1 176 ? 8.505 6.148 -30.106 1.00 97.25 176 SER A CA 1
ATOM 1266 C C . SER A 1 176 ? 7.033 5.966 -30.508 1.00 97.25 176 SER A C 1
ATOM 1268 O O . SER A 1 176 ? 6.666 4.893 -30.992 1.00 97.25 176 SER A O 1
ATOM 1270 N N . GLY A 1 177 ? 6.203 7.005 -30.364 1.00 96.31 177 GLY A N 1
ATOM 1271 C CA . GLY A 1 177 ? 4.772 7.025 -30.704 1.00 96.31 177 GLY A CA 1
ATOM 1272 C C . GLY A 1 177 ? 4.034 8.215 -30.069 1.00 96.31 177 GLY A C 1
ATOM 1273 O O . GLY A 1 177 ? 4.606 8.873 -29.209 1.00 96.31 177 GLY A O 1
ATOM 1274 N N . PHE A 1 178 ? 2.792 8.484 -30.497 1.00 85.25 178 PHE A N 1
ATOM 1275 C CA . PHE A 1 178 ? 1.879 9.486 -29.905 1.00 85.25 178 PHE A CA 1
ATOM 1276 C C . PHE A 1 178 ? 0.842 8.842 -28.980 1.00 85.25 178 PHE A C 1
ATOM 1278 O O . PHE A 1 178 ? 0.481 7.671 -29.250 1.00 85.25 178 PHE A O 1
#